Protein AF-A0A920R581-F1 (afdb_monomer)

Secondary structure (DSSP, 8-state):
-HHHHHHHHHHTTPEES-S--SSEEEEE-TTTHHHHHHHHTTTT-EEEEEETTEEEEE--------S----------

Structure (mmCIF, N/CA/C/O backbone):
data_AF-A0A920R581-F1
#
_entry.id   AF-A0A920R581-F1
#
loop_
_atom_site.group_PDB
_atom_site.id
_atom_site.type_symbol
_atom_site.label_atom_id
_atom_site.label_alt_id
_atom_site.label_comp_id
_atom_site.label_asym_id
_atom_site.label_entity_id
_atom_site.label_seq_id
_atom_site.pdbx_PDB_ins_code
_atom_site.Cartn_x
_atom_site.Cartn_y
_atom_site.Cartn_z
_atom_site.occupancy
_atom_site.B_iso_or_equiv
_atom_site.auth_seq_id
_atom_site.auth_comp_id
_atom_site.auth_asym_id
_atom_site.auth_atom_id
_atom_site.pdbx_PDB_model_num
ATOM 1 N N . MET A 1 1 ? 13.194 3.626 4.509 1.00 62.19 1 MET A N 1
ATOM 2 C CA . MET A 1 1 ? 11.870 4.028 5.030 1.00 62.19 1 MET A CA 1
ATOM 3 C C . MET A 1 1 ? 10.751 3.268 4.328 1.00 62.19 1 MET A C 1
ATOM 5 O O . MET A 1 1 ? 10.066 2.517 5.003 1.00 62.19 1 MET A O 1
ATOM 9 N N . THR A 1 2 ? 10.643 3.315 2.995 1.00 75.50 2 THR A N 1
ATOM 10 C CA . THR A 1 2 ? 9.636 2.548 2.228 1.00 75.50 2 THR A CA 1
ATOM 11 C C . THR A 1 2 ? 9.648 1.043 2.515 1.00 75.50 2 THR A C 1
ATOM 13 O O . THR A 1 2 ? 8.603 0.449 2.730 1.00 75.50 2 THR A O 1
ATOM 16 N N . ARG A 1 3 ? 10.830 0.426 2.649 1.00 80.31 3 ARG A N 1
ATOM 17 C CA . ARG A 1 3 ? 10.950 -1.007 2.979 1.00 80.31 3 ARG A CA 1
ATOM 18 C C . ARG A 1 3 ? 10.453 -1.385 4.384 1.00 80.31 3 ARG A C 1
ATOM 20 O O . ARG A 1 3 ? 9.987 -2.499 4.575 1.00 80.31 3 ARG A O 1
ATOM 27 N N . ILE A 1 4 ? 10.519 -0.461 5.346 1.00 82.00 4 ILE A N 1
ATOM 28 C CA . ILE A 1 4 ? 9.982 -0.673 6.703 1.00 82.00 4 ILE A CA 1
ATOM 29 C C . ILE A 1 4 ? 8.453 -0.617 6.658 1.00 82.00 4 ILE A C 1
ATOM 31 O O . ILE A 1 4 ? 7.795 -1.468 7.243 1.00 82.00 4 ILE A O 1
ATOM 35 N N . LEU A 1 5 ? 7.889 0.336 5.903 1.00 79.81 5 LEU A N 1
ATOM 36 C CA . LEU A 1 5 ? 6.447 0.394 5.661 1.00 79.81 5 LEU A CA 1
ATOM 37 C C . LEU A 1 5 ? 5.949 -0.882 4.968 1.00 79.81 5 LEU A C 1
ATOM 39 O O . LEU A 1 5 ? 4.957 -1.452 5.403 1.00 79.81 5 LEU A O 1
ATOM 43 N N . ALA A 1 6 ? 6.645 -1.344 3.926 1.00 81.31 6 ALA A N 1
ATOM 44 C CA . ALA A 1 6 ? 6.306 -2.586 3.237 1.00 81.31 6 ALA A CA 1
ATOM 45 C C . ALA A 1 6 ? 6.292 -3.786 4.192 1.00 81.31 6 ALA A C 1
ATOM 47 O O . ALA A 1 6 ? 5.312 -4.519 4.223 1.00 81.31 6 ALA A O 1
ATOM 48 N N . ALA A 1 7 ? 7.336 -3.945 5.013 1.00 83.44 7 ALA A N 1
ATOM 49 C CA . ALA A 1 7 ? 7.400 -5.016 6.004 1.00 83.44 7 ALA A CA 1
ATOM 50 C C . ALA A 1 7 ? 6.241 -4.941 7.014 1.00 83.44 7 ALA A C 1
ATOM 52 O O . ALA A 1 7 ? 5.588 -5.950 7.258 1.00 83.44 7 ALA A O 1
ATOM 53 N N . GLY A 1 8 ? 5.934 -3.747 7.534 1.00 83.25 8 GLY A N 1
ATOM 54 C CA . GLY A 1 8 ? 4.813 -3.552 8.457 1.00 83.25 8 GLY A CA 1
ATOM 55 C C . GLY A 1 8 ? 3.448 -3.844 7.825 1.00 83.25 8 GLY A C 1
ATOM 56 O O . GLY A 1 8 ? 2.587 -4.432 8.468 1.00 83.25 8 GLY A O 1
ATOM 57 N N . LEU A 1 9 ? 3.243 -3.491 6.552 1.00 83.25 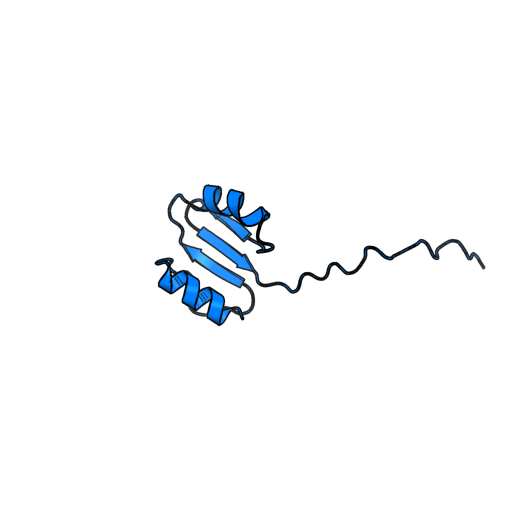9 LEU A N 1
ATOM 58 C CA . LEU A 1 9 ? 2.013 -3.827 5.825 1.00 83.25 9 LEU A CA 1
ATOM 59 C C . LEU A 1 9 ? 1.861 -5.340 5.644 1.00 83.25 9 LEU A C 1
ATOM 61 O O . LEU A 1 9 ? 0.766 -5.860 5.850 1.00 83.25 9 LEU A O 1
ATOM 65 N N . THR A 1 10 ? 2.950 -6.041 5.321 1.00 83.94 10 THR A N 1
ATOM 66 C CA . THR A 1 10 ? 2.954 -7.506 5.223 1.00 83.94 10 THR A CA 1
ATOM 67 C C . THR A 1 10 ? 2.676 -8.165 6.574 1.00 83.94 10 THR A C 1
ATOM 69 O O . THR A 1 10 ? 1.893 -9.108 6.637 1.00 83.94 10 THR A O 1
ATOM 72 N N . GLU A 1 11 ? 3.261 -7.659 7.663 1.00 85.94 11 GLU A N 1
ATOM 73 C CA . GLU A 1 11 ? 3.027 -8.169 9.023 1.00 85.94 11 GLU A CA 1
ATOM 74 C C . GLU A 1 11 ? 1.568 -7.973 9.472 1.00 85.94 11 GLU A C 1
ATOM 76 O O . GLU A 1 11 ? 0.990 -8.833 10.131 1.00 85.94 11 GLU A O 1
ATOM 81 N N . LEU A 1 12 ? 0.930 -6.885 9.026 1.00 81.75 12 LEU A N 1
ATOM 82 C CA . LEU A 1 12 ? -0.503 -6.628 9.207 1.00 81.75 12 LEU A CA 1
ATOM 83 C C . LEU A 1 12 ? -1.406 -7.475 8.284 1.00 81.75 12 LEU A C 1
ATOM 85 O O . LEU A 1 12 ? -2.629 -7.337 8.340 1.00 81.75 12 LEU A O 1
ATOM 89 N N . GLY A 1 13 ? -0.831 -8.343 7.445 1.00 84.56 13 GLY A N 1
ATOM 90 C CA . GLY A 1 13 ? -1.554 -9.269 6.571 1.00 84.56 13 GLY A CA 1
ATOM 91 C C . GLY A 1 13 ? -1.945 -8.700 5.205 1.00 84.56 13 GLY A C 1
ATOM 92 O O . GLY A 1 13 ? -2.716 -9.332 4.482 1.00 84.56 13 GLY A O 1
ATOM 93 N N . TYR A 1 14 ? -1.434 -7.527 4.825 1.00 86.31 14 TYR A N 1
ATOM 94 C CA . TYR A 1 14 ? -1.690 -6.954 3.507 1.00 86.31 14 TYR A CA 1
ATOM 95 C C . TYR A 1 14 ? -0.682 -7.448 2.468 1.00 86.31 14 TYR A C 1
ATOM 97 O O . TYR A 1 14 ? 0.519 -7.517 2.719 1.00 86.31 14 TYR A O 1
ATOM 105 N N . SER A 1 15 ? -1.162 -7.744 1.260 1.00 88.00 15 SER A N 1
ATOM 106 C CA . SER A 1 15 ? -0.299 -8.161 0.150 1.00 88.00 15 SER A CA 1
ATOM 107 C C . SER A 1 15 ? 0.155 -6.957 -0.671 1.00 88.00 15 SER A C 1
ATOM 109 O O . SER A 1 15 ? -0.671 -6.151 -1.108 1.00 88.00 15 SER A O 1
ATOM 111 N N . LEU A 1 16 ? 1.460 -6.851 -0.923 1.00 88.25 16 LEU A N 1
ATOM 112 C CA . LEU A 1 16 ? 1.990 -5.922 -1.917 1.00 88.25 16 LEU A CA 1
ATOM 113 C C . LEU A 1 16 ? 1.712 -6.471 -3.320 1.00 88.25 16 LEU A C 1
ATOM 115 O O . LEU A 1 16 ? 1.791 -7.675 -3.544 1.00 88.25 16 LEU A O 1
ATOM 119 N N . VAL A 1 17 ? 1.363 -5.588 -4.253 1.00 88.69 17 VAL A N 1
ATOM 120 C CA . VAL A 1 17 ? 1.074 -5.967 -5.648 1.00 88.69 17 VAL A CA 1
ATOM 121 C C . VAL A 1 17 ? 2.347 -6.029 -6.492 1.00 88.69 17 VAL A C 1
ATOM 123 O O . VAL A 1 17 ? 2.413 -6.803 -7.439 1.00 88.69 17 VAL A O 1
ATOM 126 N N . ASP A 1 18 ? 3.341 -5.208 -6.155 1.00 84.62 18 ASP A N 1
ATOM 127 C CA . ASP A 1 18 ? 4.590 -5.063 -6.897 1.00 84.62 18 ASP A CA 1
ATOM 128 C C . ASP A 1 18 ? 5.771 -5.526 -6.015 1.00 84.62 18 ASP A C 1
ATOM 130 O O . ASP A 1 18 ? 5.921 -5.056 -4.884 1.00 84.62 18 ASP A O 1
ATOM 134 N N . ASP A 1 19 ? 6.624 -6.420 -6.531 1.00 76.81 19 ASP A N 1
ATOM 135 C CA . ASP A 1 19 ? 7.825 -6.927 -5.833 1.00 76.81 19 ASP A CA 1
ATOM 136 C C . ASP A 1 19 ? 8.932 -5.866 -5.677 1.00 76.81 19 ASP A C 1
ATOM 138 O O . ASP A 1 19 ? 9.773 -5.950 -4.779 1.00 76.81 19 ASP A O 1
ATOM 142 N N . ALA A 1 20 ? 8.933 -4.845 -6.540 1.00 79.75 20 ALA A N 1
ATOM 143 C CA . ALA A 1 20 ? 9.905 -3.758 -6.539 1.00 79.75 20 ALA A CA 1
ATOM 144 C C . ALA A 1 20 ? 9.215 -2.397 -6.396 1.00 79.75 20 ALA A C 1
ATOM 146 O O . ALA A 1 20 ? 8.249 -2.090 -7.090 1.00 79.75 20 ALA A O 1
ATOM 147 N N . TYR A 1 21 ? 9.743 -1.556 -5.506 1.00 80.81 21 TYR A N 1
ATOM 148 C CA . TYR A 1 21 ? 9.203 -0.232 -5.202 1.00 80.81 21 TYR A CA 1
ATOM 149 C C . TYR A 1 21 ? 10.311 0.713 -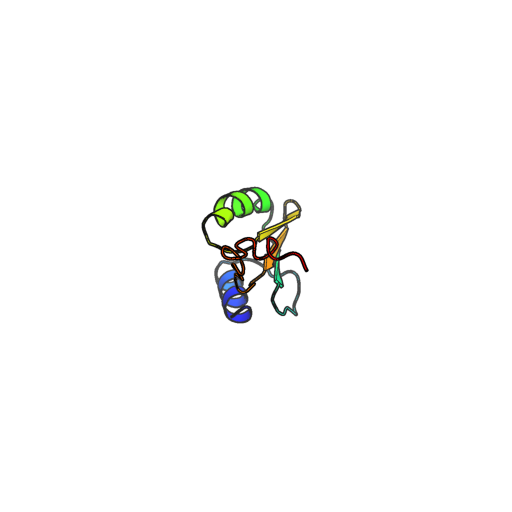4.725 1.00 80.81 21 TYR A C 1
ATOM 151 O O . TYR A 1 21 ? 11.287 0.288 -4.102 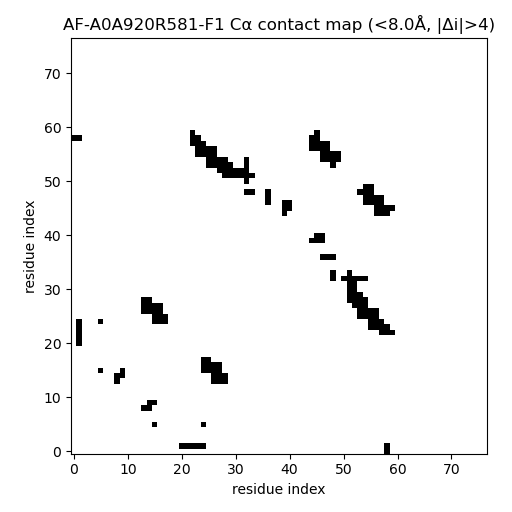1.00 80.81 21 TYR A O 1
ATOM 159 N N . PHE A 1 22 ? 10.145 2.010 -4.992 1.00 77.38 22 PHE A N 1
ATOM 160 C CA . PHE A 1 22 ? 11.075 3.054 -4.552 1.00 77.38 22 PHE A CA 1
ATOM 161 C C . PHE A 1 22 ? 10.455 3.921 -3.448 1.00 77.38 22 PHE A C 1
ATOM 163 O O . PHE A 1 22 ? 10.712 3.702 -2.261 1.00 77.38 22 PHE A O 1
ATOM 170 N N . ASP A 1 23 ? 9.596 4.869 -3.820 1.00 79.38 23 ASP A N 1
ATOM 171 C CA . ASP A 1 23 ? 8.838 5.723 -2.896 1.00 79.38 23 ASP A CA 1
ATOM 172 C C . ASP A 1 23 ? 7.351 5.345 -2.814 1.00 79.38 23 ASP A C 1
ATOM 174 O O . ASP A 1 23 ? 6.683 5.720 -1.852 1.00 79.38 23 ASP A O 1
ATOM 178 N N . THR A 1 24 ? 6.847 4.581 -3.786 1.00 83.75 24 THR A N 1
ATOM 179 C CA . THR A 1 24 ? 5.432 4.217 -3.898 1.00 83.75 24 THR A CA 1
ATOM 180 C C . THR A 1 24 ? 5.236 2.704 -3.825 1.00 83.75 24 THR A C 1
ATOM 182 O O . THR A 1 24 ? 5.837 1.965 -4.599 1.00 83.75 24 THR A O 1
ATOM 185 N N . ILE A 1 25 ? 4.373 2.248 -2.914 1.00 86.81 25 ILE A N 1
ATOM 186 C CA . ILE A 1 25 ? 3.968 0.846 -2.740 1.00 86.81 25 ILE A CA 1
ATOM 187 C C . ILE A 1 25 ? 2.514 0.691 -3.175 1.00 86.81 25 ILE A C 1
ATOM 189 O O . ILE A 1 25 ? 1.664 1.470 -2.748 1.00 86.81 25 ILE A O 1
ATOM 193 N N . LYS A 1 26 ? 2.202 -0.339 -3.963 1.00 90.00 26 LYS A N 1
ATOM 194 C CA . LYS A 1 26 ? 0.818 -0.742 -4.227 1.00 90.00 26 LYS A CA 1
ATOM 195 C C . LYS A 1 26 ? 0.434 -1.903 -3.314 1.00 90.00 26 LYS A C 1
ATOM 197 O O . LYS A 1 26 ? 1.147 -2.902 -3.254 1.00 90.00 26 LYS A O 1
ATOM 202 N N . VAL A 1 27 ? -0.686 -1.771 -2.615 1.00 90.50 27 VAL A N 1
ATOM 203 C CA . VAL A 1 27 ? -1.189 -2.753 -1.653 1.00 90.50 27 VAL A CA 1
ATOM 204 C C . VAL A 1 27 ? -2.590 -3.215 -2.037 1.00 90.50 27 VAL A C 1
ATOM 206 O O . VAL A 1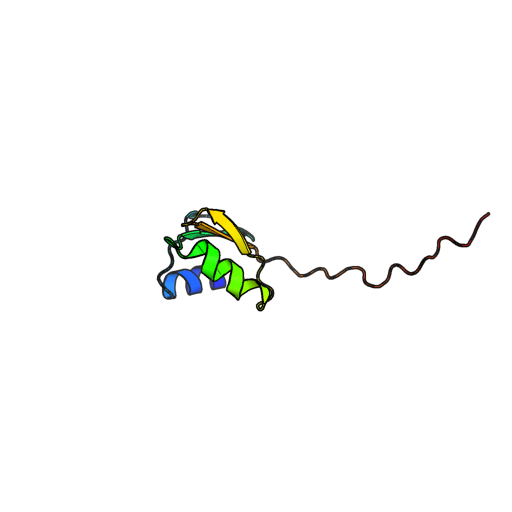 27 ? -3.423 -2.416 -2.471 1.00 90.50 27 VAL A O 1
ATOM 209 N N . ARG A 1 28 ? -2.850 -4.511 -1.870 1.00 90.50 28 ARG A N 1
ATOM 210 C CA . ARG A 1 28 ? -4.165 -5.125 -2.038 1.00 90.50 28 ARG A CA 1
ATOM 211 C C . ARG A 1 28 ? -4.944 -5.053 -0.722 1.00 90.50 28 ARG A C 1
ATOM 213 O O . ARG A 1 28 ? -4.481 -5.521 0.314 1.00 90.50 28 ARG A O 1
ATOM 220 N N . VAL A 1 29 ? -6.136 -4.476 -0.781 1.00 87.50 29 VAL A N 1
ATOM 221 C CA . VAL A 1 29 ? -7.056 -4.198 0.329 1.00 87.50 29 VAL A CA 1
ATOM 222 C C . VAL A 1 29 ? -8.505 -4.503 -0.089 1.00 87.50 29 VAL A C 1
ATOM 224 O O . VAL A 1 29 ? -9.289 -3.582 -0.328 1.00 87.50 29 VAL A O 1
ATOM 227 N N . PRO A 1 30 ? -8.886 -5.787 -0.195 1.00 86.69 30 PRO A N 1
ATOM 228 C CA . PRO A 1 30 ? -10.119 -6.184 -0.866 1.00 86.69 30 PRO A CA 1
ATOM 229 C C . PRO A 1 30 ? -11.376 -5.543 -0.264 1.00 86.69 30 PRO A C 1
ATOM 231 O O . PRO A 1 30 ? -11.627 -5.699 0.929 1.00 86.69 30 PRO A O 1
ATOM 234 N N . GLY A 1 31 ? -12.144 -4.791 -1.057 1.00 84.38 31 GLY A N 1
ATOM 235 C CA . GLY A 1 31 ? -13.348 -4.061 -0.630 1.00 84.38 31 GLY A CA 1
ATOM 236 C C . GLY A 1 31 ? -13.133 -2.984 0.448 1.00 84.38 31 GLY A C 1
ATOM 237 O O . GLY A 1 31 ? -14.097 -2.425 0.978 1.00 84.38 31 GLY A O 1
ATOM 238 N N . LEU A 1 32 ? -11.882 -2.683 0.809 1.00 83.38 32 LEU A N 1
ATOM 239 C CA . LEU A 1 32 ? -11.529 -1.792 1.918 1.00 83.38 32 LEU A CA 1
ATOM 240 C C . LEU A 1 32 ? -10.884 -0.487 1.452 1.00 83.38 32 LEU A C 1
ATOM 242 O O . LEU A 1 32 ? -10.770 0.443 2.257 1.00 83.38 32 LEU A O 1
ATOM 246 N N . ALA A 1 33 ? -10.518 -0.375 0.171 1.00 84.75 33 ALA A N 1
ATOM 247 C CA . ALA A 1 33 ? -9.789 0.771 -0.364 1.00 84.75 33 ALA A CA 1
ATOM 248 C C . ALA A 1 33 ? -10.459 2.117 -0.037 1.00 84.75 33 ALA A C 1
ATOM 250 O O . ALA A 1 33 ? -9.806 3.039 0.462 1.00 84.75 33 ALA A O 1
ATOM 251 N N . GLY A 1 34 ? -11.780 2.222 -0.221 1.00 77.75 34 GLY A N 1
ATOM 252 C CA . GLY A 1 34 ? -12.533 3.441 0.093 1.00 77.75 34 GLY A C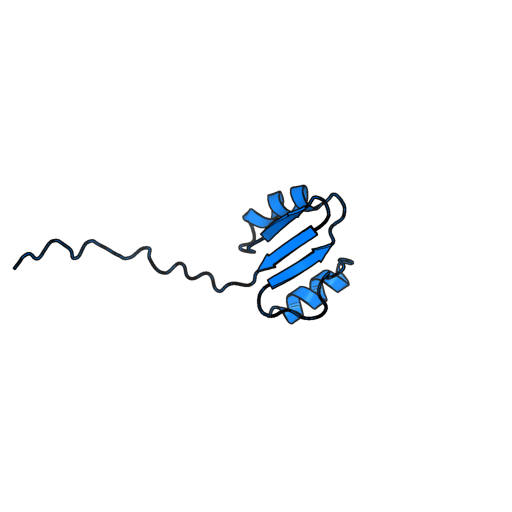A 1
ATOM 253 C C . GLY A 1 34 ? -12.537 3.792 1.587 1.00 77.75 34 GLY A C 1
ATOM 254 O O . GLY A 1 34 ? -12.339 4.949 1.960 1.00 77.75 34 GLY A O 1
ATOM 255 N N . ARG A 1 35 ? -12.685 2.789 2.465 1.00 79.75 35 ARG A N 1
ATOM 256 C CA . ARG A 1 35 ? -12.706 2.983 3.928 1.00 79.75 35 ARG A CA 1
ATOM 257 C C . ARG A 1 35 ? -11.336 3.402 4.462 1.00 79.75 35 ARG A C 1
ATOM 259 O O . ARG A 1 35 ? -11.258 4.262 5.336 1.00 79.75 35 ARG A O 1
ATOM 266 N N . ILE A 1 36 ? -10.266 2.810 3.931 1.00 80.62 36 ILE A N 1
ATOM 267 C CA . ILE A 1 36 ? -8.883 3.108 4.326 1.00 80.62 36 ILE A CA 1
ATOM 268 C C . ILE A 1 36 ? -8.470 4.500 3.832 1.00 80.62 36 ILE A C 1
ATOM 270 O O . ILE A 1 36 ? -7.918 5.281 4.604 1.00 80.62 36 ILE A O 1
ATOM 274 N N . THR A 1 37 ? -8.812 4.855 2.588 1.00 75.56 37 THR A N 1
ATOM 275 C CA . THR A 1 37 ? -8.537 6.195 2.036 1.00 75.56 37 THR A CA 1
ATOM 276 C C . THR A 1 37 ? -9.216 7.296 2.853 1.00 75.56 37 THR A C 1
ATOM 278 O O . THR A 1 37 ? -8.624 8.351 3.071 1.00 75.56 37 THR A O 1
ATOM 281 N N . GLY A 1 38 ? -10.427 7.039 3.361 1.00 74.44 38 GLY A N 1
ATOM 282 C CA . GLY A 1 38 ? -11.121 7.958 4.266 1.00 74.44 38 GLY A CA 1
ATOM 283 C C . GLY A 1 38 ? -10.358 8.215 5.570 1.00 74.44 38 GLY A C 1
ATOM 284 O O . GLY A 1 38 ? -10.222 9.365 5.972 1.00 74.44 38 GLY A O 1
ATOM 285 N N . LYS A 1 39 ? -9.807 7.164 6.193 1.00 69.69 39 LYS A N 1
ATOM 286 C CA . LYS A 1 39 ? -9.070 7.262 7.467 1.00 69.69 39 LYS A CA 1
ATOM 287 C C . LYS A 1 39 ? -7.663 7.852 7.327 1.00 69.69 39 LYS A C 1
ATOM 289 O O . LYS A 1 39 ? -7.164 8.485 8.247 1.00 69.69 39 LYS A O 1
ATOM 294 N N . ALA A 1 40 ? -7.001 7.663 6.189 1.00 67.56 40 ALA A N 1
ATOM 295 C CA . ALA A 1 40 ? -5.591 8.035 6.051 1.00 67.56 40 ALA A CA 1
ATOM 296 C C . ALA A 1 40 ? -5.321 9.529 5.841 1.00 67.56 40 ALA A C 1
ATOM 298 O O . ALA A 1 40 ? -4.176 9.960 5.987 1.00 67.56 40 ALA A O 1
ATOM 299 N N . ARG A 1 41 ? -6.353 10.335 5.546 1.00 60.84 41 ARG A N 1
ATOM 300 C CA . ARG A 1 41 ? -6.214 11.800 5.434 1.00 60.84 41 ARG A CA 1
ATOM 301 C C . ARG A 1 41 ? -5.688 12.442 6.726 1.00 60.84 41 ARG A C 1
ATOM 303 O O . ARG A 1 41 ? -5.178 13.555 6.670 1.00 60.84 41 ARG A O 1
ATOM 310 N N . GLU A 1 42 ? -5.755 11.733 7.851 1.00 57.84 42 GLU A N 1
ATOM 311 C CA . GLU A 1 42 ? -5.307 12.204 9.164 1.00 57.84 42 GLU A CA 1
ATOM 312 C C . GLU A 1 42 ? -3.835 11.872 9.477 1.00 57.84 42 GLU A C 1
ATOM 314 O O . GLU A 1 42 ? -3.249 12.482 10.366 1.00 57.84 42 GLU A O 1
ATOM 319 N N . SER A 1 43 ? -3.194 10.951 8.746 1.00 58.25 43 SER A N 1
ATOM 320 C CA . SER A 1 43 ? -1.875 10.403 9.126 1.00 58.25 43 SER A CA 1
ATOM 321 C C . SER A 1 43 ? -0.688 10.907 8.294 1.00 58.25 43 SER A C 1
ATOM 323 O O . SER A 1 43 ? 0.388 10.325 8.361 1.00 58.25 43 SER A O 1
ATOM 325 N N . GLN A 1 44 ? -0.848 11.976 7.504 1.00 65.75 44 GLN A N 1
ATOM 326 C CA . GLN A 1 44 ? 0.194 12.509 6.597 1.00 65.75 44 GLN A CA 1
ATOM 327 C C . GLN A 1 44 ? 0.758 11.484 5.587 1.00 65.75 44 GLN A C 1
ATOM 329 O O . GLN A 1 44 ? 1.825 11.693 5.009 1.00 65.75 44 GLN A O 1
ATOM 334 N N . ILE A 1 45 ? 0.035 10.390 5.337 1.00 69.94 45 ILE A N 1
ATOM 335 C CA . ILE A 1 45 ? 0.374 9.392 4.323 1.00 69.94 45 ILE A CA 1
ATOM 336 C C . ILE A 1 45 ? -0.402 9.744 3.053 1.00 69.94 45 ILE A C 1
ATOM 338 O O . ILE A 1 45 ? -1.631 9.827 3.071 1.00 69.94 45 ILE A O 1
ATOM 342 N N . ASN A 1 46 ? 0.302 9.927 1.935 1.00 76.00 46 ASN A N 1
ATOM 343 C CA . ASN A 1 46 ? -0.349 10.130 0.645 1.00 76.00 46 ASN A CA 1
ATOM 344 C C . ASN A 1 46 ? -0.875 8.783 0.139 1.00 76.00 46 ASN A C 1
ATOM 346 O O . ASN A 1 46 ? -0.131 8.000 -0.455 1.00 76.00 46 ASN A O 1
ATOM 350 N N . LEU A 1 47 ? -2.154 8.511 0.407 1.00 83.62 47 LEU A N 1
ATOM 351 C CA . LEU A 1 47 ? -2.869 7.392 -0.195 1.00 83.62 47 LEU A CA 1
ATOM 352 C C . LEU A 1 47 ? -3.482 7.797 -1.531 1.00 83.62 47 LEU A C 1
ATOM 354 O O . LEU A 1 47 ? -4.174 8.810 -1.641 1.00 83.62 47 LEU A O 1
ATOM 358 N N . ARG A 1 48 ? -3.270 6.955 -2.537 1.00 84.62 48 ARG A N 1
ATOM 359 C CA . ARG A 1 48 ? -3.896 7.036 -3.849 1.00 84.62 48 ARG A CA 1
ATOM 360 C C . ARG A 1 48 ? -4.884 5.888 -3.993 1.00 84.62 48 ARG A C 1
ATOM 362 O O . ARG A 1 48 ? -4.487 4.727 -3.994 1.00 84.62 48 ARG A O 1
ATOM 369 N N . TYR A 1 49 ? -6.160 6.217 -4.155 1.00 86.44 49 TYR A N 1
ATOM 370 C CA . TYR A 1 49 ? -7.167 5.237 -4.545 1.00 86.44 49 TYR A CA 1
ATOM 371 C C . TYR A 1 49 ? -6.901 4.758 -5.979 1.00 86.44 49 TYR A C 1
ATOM 373 O O . TYR A 1 49 ? -6.720 5.592 -6.870 1.00 86.44 49 TYR A O 1
ATOM 381 N N . ILE A 1 50 ? -6.837 3.440 -6.187 1.00 87.25 50 ILE A N 1
ATOM 382 C CA . ILE A 1 50 ? -6.671 2.829 -7.515 1.00 87.25 50 ILE A CA 1
ATOM 383 C C . ILE A 1 50 ? -7.998 2.197 -7.931 1.00 87.25 50 ILE A C 1
ATOM 385 O O . ILE A 1 50 ? -8.580 2.603 -8.934 1.00 87.25 50 ILE A O 1
ATOM 389 N N . ASP A 1 51 ? -8.500 1.266 -7.121 1.00 87.75 51 ASP A N 1
ATOM 390 C CA . ASP A 1 51 ? -9.796 0.609 -7.288 1.00 87.75 51 ASP A CA 1
ATOM 391 C C . ASP A 1 51 ? -10.308 0.085 -5.933 1.00 87.75 51 ASP A C 1
ATOM 393 O O . ASP A 1 51 ? -9.702 0.351 -4.894 1.00 87.75 51 ASP A O 1
ATOM 397 N N . ALA A 1 52 ? -11.438 -0.629 -5.930 1.00 86.75 52 ALA A N 1
ATOM 398 C CA . ALA A 1 52 ? -12.093 -1.104 -4.709 1.00 86.75 52 ALA A CA 1
ATOM 399 C C . ALA A 1 52 ? -11.198 -2.012 -3.844 1.00 86.75 52 ALA A C 1
ATOM 401 O O . ALA A 1 52 ? -11.384 -2.073 -2.624 1.00 86.75 52 ALA A O 1
ATOM 402 N N . ASP A 1 53 ? -10.220 -2.667 -4.469 1.00 89.00 53 ASP A N 1
ATOM 403 C CA . ASP A 1 53 ? -9.350 -3.668 -3.873 1.00 89.00 53 ASP A CA 1
ATOM 404 C C . ASP A 1 53 ? -7.879 -3.240 -3.827 1.00 89.00 53 ASP A C 1
ATOM 406 O O . ASP A 1 53 ? -7.068 -3.983 -3.279 1.00 89.00 53 ASP A O 1
ATOM 410 N N . HIS A 1 54 ? -7.498 -2.070 -4.355 1.00 88.19 54 HIS A N 1
ATOM 411 C CA . HIS A 1 54 ? -6.095 -1.643 -4.393 1.00 88.19 54 HIS A CA 1
ATOM 412 C C . HIS A 1 54 ? -5.880 -0.179 -4.007 1.00 88.19 54 HIS A C 1
ATOM 414 O O . HIS A 1 54 ? -6.616 0.730 -4.404 1.00 88.19 54 HIS A O 1
ATOM 420 N N . LEU A 1 55 ? -4.783 0.057 -3.284 1.00 89.69 55 LEU A N 1
ATOM 421 C CA . LEU A 1 55 ? -4.309 1.384 -2.898 1.00 89.69 55 LEU A CA 1
ATOM 422 C C . LEU A 1 55 ? -2.833 1.571 -3.237 1.00 89.69 55 LEU A C 1
ATOM 424 O O . LEU A 1 55 ? -2.024 0.663 -3.072 1.00 89.69 55 LEU A O 1
ATOM 428 N N . GLY A 1 56 ? -2.478 2.776 -3.670 1.00 88.56 56 GLY A N 1
ATOM 429 C CA . GLY A 1 56 ? -1.099 3.246 -3.743 1.00 88.56 56 GLY A CA 1
ATOM 430 C C . GLY A 1 56 ? -0.734 4.032 -2.487 1.00 88.56 56 GLY A C 1
ATOM 431 O O . GLY A 1 56 ? -1.526 4.844 -2.014 1.00 88.56 56 GLY A O 1
ATOM 432 N N . ILE A 1 57 ? 0.462 3.814 -1.958 1.00 85.62 57 ILE A N 1
ATOM 433 C CA . ILE A 1 57 ? 0.997 4.499 -0.783 1.00 85.62 57 ILE A CA 1
ATOM 434 C C . ILE A 1 57 ? 2.322 5.137 -1.165 1.00 85.62 57 ILE A C 1
ATOM 436 O O . ILE A 1 57 ? 3.271 4.416 -1.459 1.00 85.62 57 ILE A O 1
ATOM 440 N N . THR A 1 58 ? 2.403 6.466 -1.129 1.00 84.62 58 THR A N 1
ATOM 441 C CA . THR A 1 58 ? 3.624 7.197 -1.492 1.00 84.62 58 THR A CA 1
ATOM 442 C C . THR A 1 58 ? 4.261 7.864 -0.272 1.00 84.62 58 THR A C 1
ATOM 444 O O . THR A 1 58 ? 3.652 8.720 0.376 1.00 84.62 58 THR A O 1
ATOM 447 N N . LEU A 1 59 ? 5.520 7.514 0.017 1.00 72.88 59 LEU A N 1
ATOM 448 C CA . LEU A 1 59 ? 6.374 8.200 0.991 1.00 72.88 59 LEU A CA 1
ATOM 449 C C . LEU A 1 59 ? 7.095 9.372 0.318 1.00 72.88 59 LEU A C 1
ATOM 451 O O . LEU A 1 59 ? 8.234 9.270 -0.131 1.00 72.88 59 LEU A O 1
ATOM 455 N N . GLY A 1 60 ? 6.420 10.516 0.275 1.00 65.25 60 GLY A N 1
ATOM 456 C CA . GLY A 1 60 ? 7.032 11.785 -0.104 1.00 65.25 60 GLY A CA 1
ATOM 457 C C . GLY A 1 60 ? 7.528 12.546 1.122 1.00 65.25 60 GLY A C 1
ATOM 458 O O . GLY A 1 60 ? 6.853 12.588 2.150 1.00 65.25 60 GLY A O 1
ATOM 459 N N . ARG A 1 61 ? 8.681 13.214 1.004 1.00 54.72 61 ARG A N 1
ATOM 460 C CA . ARG A 1 61 ? 9.019 14.315 1.914 1.00 54.72 61 ARG A CA 1
ATOM 461 C C . ARG A 1 61 ? 7.945 15.385 1.705 1.00 54.72 61 ARG A C 1
ATOM 463 O O . ARG A 1 61 ? 7.758 15.856 0.585 1.00 54.72 61 ARG A O 1
ATOM 470 N N . ASN A 1 62 ? 7.213 15.741 2.751 1.00 53.5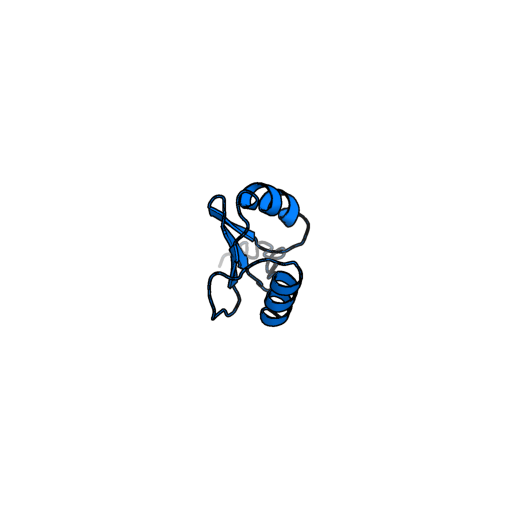3 62 ASN A N 1
ATOM 471 C CA . ASN A 1 62 ? 6.269 16.851 2.744 1.00 53.53 62 ASN A CA 1
ATOM 472 C C . ASN A 1 62 ? 7.042 18.165 2.585 1.00 53.53 62 ASN A C 1
ATOM 474 O O . ASN A 1 62 ? 7.328 18.866 3.550 1.00 53.53 62 ASN A O 1
ATOM 478 N N . ASN A 1 63 ? 7.385 18.518 1.349 1.00 47.72 63 ASN A N 1
ATOM 479 C CA . ASN A 1 63 ? 7.856 19.855 1.045 1.00 47.72 63 ASN A CA 1
ATOM 480 C C . ASN A 1 63 ? 6.636 20.788 1.132 1.00 47.72 63 ASN A C 1
ATOM 482 O O . ASN A 1 63 ? 6.050 21.157 0.118 1.00 47.72 63 ASN A O 1
ATOM 486 N N . GLN A 1 64 ? 6.253 21.207 2.346 1.00 53.47 64 GL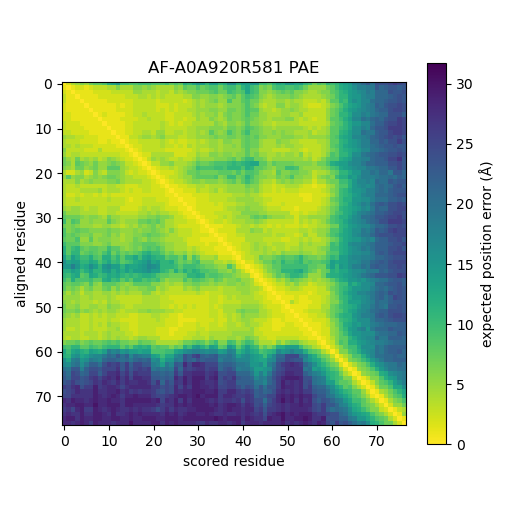N A N 1
ATOM 487 C CA . GLN A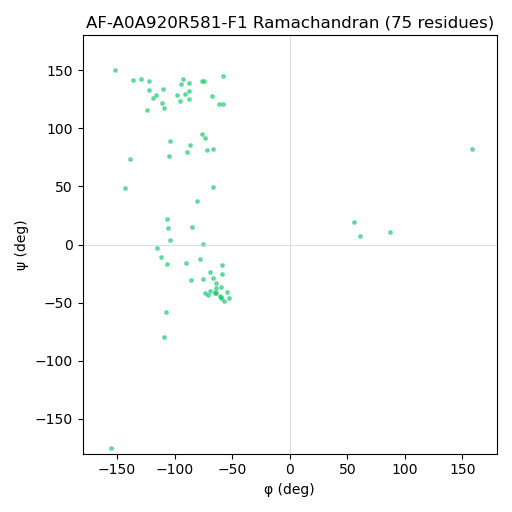 1 64 ? 5.519 22.464 2.540 1.00 53.47 64 GLN A CA 1
ATOM 488 C C . GLN A 1 64 ? 6.435 23.647 2.168 1.00 53.47 64 GLN A C 1
ATOM 490 O O . GLN A 1 64 ? 6.605 24.604 2.916 1.00 53.47 64 GLN A O 1
ATOM 495 N N . THR A 1 65 ? 7.080 23.602 1.006 1.00 50.44 65 THR A N 1
ATOM 496 C CA . THR A 1 65 ? 7.881 24.705 0.498 1.00 50.44 65 THR A CA 1
ATOM 497 C C . THR A 1 65 ? 6.957 25.593 -0.306 1.00 50.44 65 THR A C 1
ATOM 499 O O . THR A 1 65 ? 6.897 25.508 -1.527 1.00 50.44 65 THR A O 1
ATOM 502 N N . LYS A 1 66 ? 6.206 26.413 0.436 1.00 48.78 66 LYS A N 1
ATOM 503 C CA . LYS A 1 66 ? 6.124 27.878 0.300 1.00 48.78 66 LYS A CA 1
ATOM 504 C C . LYS A 1 66 ? 4.817 28.392 0.904 1.00 48.78 66 LYS A C 1
ATOM 506 O O . LYS A 1 66 ? 3.870 28.724 0.205 1.00 48.78 66 LYS A O 1
ATOM 511 N N . LYS A 1 67 ? 4.836 28.560 2.226 1.00 49.12 67 LYS A N 1
ATOM 512 C CA . LYS A 1 67 ? 4.036 29.575 2.930 1.00 49.12 67 LYS A CA 1
ATOM 513 C C . LYS A 1 67 ? 4.754 30.947 2.966 1.00 49.12 67 LYS A C 1
ATOM 515 O O . LYS A 1 67 ? 4.374 31.810 3.735 1.00 49.12 67 LYS A O 1
ATOM 520 N N . TYR A 1 68 ? 5.792 31.164 2.146 1.00 47.34 68 TYR A N 1
ATOM 521 C CA . TYR A 1 68 ? 6.635 32.374 2.188 1.00 47.34 68 TYR A CA 1
ATOM 522 C C . TYR A 1 68 ? 7.084 32.850 0.798 1.00 47.34 68 TYR A C 1
ATOM 524 O O . TYR A 1 68 ? 8.269 33.066 0.571 1.00 47.34 68 TYR A O 1
ATOM 532 N N . PHE A 1 69 ? 6.173 32.973 -0.169 1.00 53.44 69 PHE A N 1
ATOM 533 C CA . PHE A 1 69 ? 6.415 33.905 -1.279 1.00 53.44 69 PHE A CA 1
ATOM 534 C C . PHE A 1 69 ? 5.530 35.119 -1.044 1.00 53.44 69 PHE A C 1
ATOM 536 O O . PHE A 1 69 ? 4.462 35.262 -1.629 1.00 53.44 69 PHE A O 1
ATOM 543 N N . GLU A 1 70 ? 5.973 35.943 -0.094 1.00 53.94 70 GLU A N 1
ATOM 544 C CA . GLU A 1 70 ? 5.534 37.329 -0.015 1.00 53.94 70 GLU A CA 1
ATOM 545 C C . GLU A 1 70 ? 5.868 38.040 -1.343 1.00 53.94 70 GLU A C 1
ATOM 547 O O . GLU A 1 70 ? 6.876 37.715 -1.986 1.00 53.94 70 GLU A O 1
ATOM 552 N N . PRO A 1 71 ? 5.016 38.972 -1.800 1.00 50.62 71 PRO A N 1
ATOM 553 C CA . PRO A 1 71 ? 5.128 39.586 -3.116 1.00 50.62 71 PRO A CA 1
ATOM 554 C C . PRO A 1 71 ? 6.288 40.592 -3.181 1.00 50.62 71 PRO A C 1
ATOM 556 O O . PRO A 1 71 ? 6.106 41.786 -2.976 1.00 50.62 71 PRO A O 1
ATOM 559 N N . LEU A 1 72 ? 7.478 40.137 -3.577 1.00 57.41 72 LEU A N 1
ATOM 560 C CA . LEU A 1 72 ? 8.563 41.008 -4.063 1.00 57.41 72 LEU A CA 1
ATOM 561 C C . LEU A 1 72 ? 8.371 41.408 -5.541 1.00 57.41 72 LEU A C 1
ATOM 563 O O . LEU A 1 72 ? 9.331 41.496 -6.298 1.00 57.41 72 LEU A O 1
ATOM 567 N N . ALA A 1 73 ? 7.129 41.645 -5.971 1.00 56.75 73 ALA A N 1
ATOM 568 C CA . ALA A 1 73 ? 6.804 42.080 -7.335 1.00 56.75 73 ALA A CA 1
ATOM 569 C C . ALA A 1 73 ? 6.395 43.566 -7.408 1.00 56.75 73 ALA A C 1
ATOM 571 O O . ALA A 1 73 ? 5.696 43.968 -8.332 1.00 56.75 73 ALA A O 1
ATOM 572 N N . GLY A 1 74 ? 6.794 44.372 -6.418 1.00 51.25 74 GLY A N 1
ATOM 573 C CA . GLY A 1 74 ? 6.483 45.805 -6.340 1.00 51.25 74 GLY A CA 1
ATOM 574 C C . GLY A 1 74 ? 7.633 46.752 -6.694 1.00 51.25 74 GLY A C 1
ATOM 575 O O . GLY A 1 74 ? 7.466 47.958 -6.552 1.00 51.25 74 GLY A O 1
ATOM 576 N N . ILE A 1 75 ? 8.796 46.247 -7.119 1.00 56.72 75 ILE A N 1
ATOM 577 C CA . ILE A 1 75 ? 9.929 47.096 -7.515 1.00 56.72 75 ILE A CA 1
ATOM 578 C C . ILE A 1 75 ? 10.008 47.104 -9.043 1.00 56.72 75 ILE A C 1
ATOM 580 O O . ILE A 1 75 ? 10.633 46.237 -9.653 1.00 56.72 75 ILE A O 1
ATOM 584 N N . SER A 1 76 ? 9.288 48.046 -9.648 1.00 49.56 76 SER A N 1
ATOM 585 C CA . SER A 1 76 ? 9.389 48.366 -11.075 1.00 49.56 76 SER A CA 1
ATOM 586 C C . SER A 1 76 ? 10.656 49.188 -11.340 1.00 49.56 76 SER A C 1
ATOM 588 O O . SER A 1 76 ? 11.014 50.037 -10.523 1.00 49.56 76 SER A O 1
ATOM 590 N N . TYR A 1 77 ? 11.313 48.897 -12.467 1.00 46.72 77 TYR A N 1
ATOM 591 C CA . TYR A 1 77 ? 12.425 49.661 -13.051 1.00 46.72 77 TYR A CA 1
ATOM 592 C C . TYR A 1 77 ? 11.926 50.975 -13.666 1.00 46.72 77 TYR A C 1
ATOM 594 O O . TYR A 1 77 ? 10.774 50.971 -14.164 1.00 46.72 77 TYR A O 1
#

Foldseek 3Di:
DVVVVVVVCVVVVWDWPDPDDDFKTKIFAAQCLVVVVVPCVPPPWDWDRDDSGMIMTGDDDPPPPDPDPDDPPPDDD

Nearest PDB structures (foldseek):
  6i35-assembly2_C  TM=8.136E-01  e=7.433E-03  Homo sapiens
  6i33-assembly1_A  TM=8.113E-01  e=7.918E-03  Homo sapiens
  6i34-assembly2_C  TM=8.104E-01  e=7.918E-03  Homo sapiens neanderthalensis
  6i33-assembly1_B  TM=8.048E-01  e=1.157E-02  Homo sapiens
  1svv-assembly1_B  TM=6.599E-01  e=3.296E-01  Leishmania major

Sequence (77 aa):
MTRILAAGLTELGYSLVDDAYFDTIKVRVPGLAGRITGKARESQINLRYIDADHLGITLGRNNQTKKYFEPLAGISY

Solvent-accessible surface area (backbone atoms only — not comparable to full-atom values): 4850 Å² total; per-residue (Å²): 109,55,68,57,53,51,51,52,40,43,76,74,69,39,47,66,76,57,98,72,69,72,50,52,46,42,36,49,34,78,81,36,27,67,63,50,56,66,62,36,75,78,68,86,52,49,67,41,86,72,47,57,36,27,34,36,41,41,69,69,83,82,74,78,81,68,93,72,78,70,83,86,82,77,78,80,130

Radius o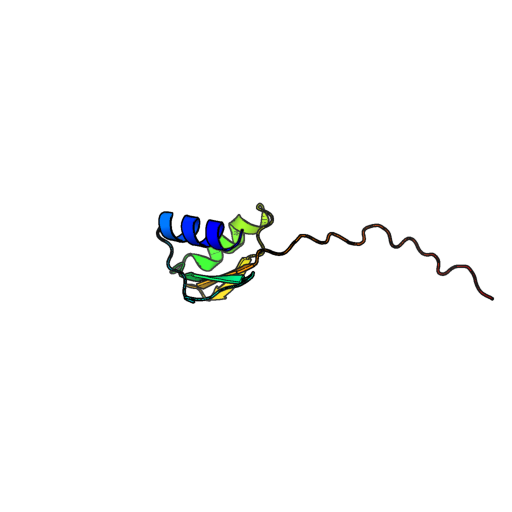f gyration: 17.76 Å; Cα contacts (8 Å, |Δi|>4): 97; chains: 1; bounding box: 26×59×22 Å

pLDDT: mean 74.3, std 14.08, range [46.72, 90.5]

Mean predicted aligned error: 10.5 Å